Protein AF-A0A358IX16-F1 (afdb_monomer)

Secondary structure (DSSP, 8-state):
--HHHHHHHHHHHHHHHHTT----TTTTSHHHHHHHHHHHTT--GGGG------SHHHHHHHHHHTT-SSHHHHHHTTS----GGG--TTPEEEEE-TTSSSEEEEE--

Solvent-accessible surface area (backbone atoms only — not comparable to full-atom values): 6466 Å² total; per-residue (Å²): 130,56,74,66,55,48,25,48,55,25,38,52,54,40,43,75,71,52,64,94,60,70,83,35,59,75,67,53,25,47,61,50,48,50,30,51,31,41,38,63,72,71,44,70,54,69,84,58,62,50,75,88,37,72,45,77,69,42,47,53,51,25,37,47,75,73,74,31,96,46,62,55,57,53,46,58,77,76,43,85,89,75,57,83,90,71,64,48,57,48,36,78,44,68,47,78,30,95,84,70,84,49,58,37,53,48,69,38,114

Nearest PDB structures (foldseek):
  4y0c-assembly1_B  TM=2.815E-01  e=2.918E+00  Arabidopsis thaliana
  4y0b-assembly1_A  TM=2.539E-01  e=4.757E+00  Arabidopsis thaliana

Structure (mmCIF, N/CA/C/O backbone):
data_AF-A0A358IX16-F1
#
_entry.id   AF-A0A358IX16-F1
#
loop_
_atom_site.group_PDB
_atom_site.id
_atom_site.type_symbol
_atom_site.label_atom_id
_atom_site.label_alt_id
_atom_site.label_comp_id
_atom_site.label_asym_id
_atom_site.label_entity_id
_atom_site.label_seq_id
_atom_site.pdbx_PDB_ins_code
_atom_site.Cartn_x
_atom_site.Cartn_y
_atom_site.Cartn_z
_atom_site.occupancy
_atom_site.B_iso_or_equiv
_atom_site.auth_seq_id
_atom_site.auth_comp_id
_atom_site.auth_asym_id
_atom_site.auth_atom_id
_atom_site.pdbx_PDB_model_num
ATOM 1 N N . MET A 1 1 ? -20.542 8.103 12.553 1.00 76.69 1 MET A N 1
ATOM 2 C CA . MET A 1 1 ? -19.625 7.016 12.185 1.00 76.69 1 MET A CA 1
ATOM 3 C C . MET A 1 1 ? -18.367 7.190 13.018 1.00 76.69 1 MET A C 1
ATOM 5 O O . MET A 1 1 ? -17.841 8.299 13.041 1.00 76.69 1 MET A O 1
ATOM 9 N N . THR A 1 2 ? -17.970 6.180 13.783 1.00 94.25 2 THR A N 1
ATOM 10 C CA . THR A 1 2 ? -16.738 6.190 14.583 1.00 94.25 2 THR A CA 1
ATOM 11 C C . THR A 1 2 ? -15.507 6.095 13.677 1.00 94.25 2 THR A C 1
ATOM 13 O O . THR A 1 2 ? -15.617 5.783 12.490 1.00 94.25 2 THR A O 1
ATOM 16 N N . GLU A 1 3 ? -14.320 6.365 14.224 1.00 93.81 3 GLU A N 1
ATOM 17 C CA . GLU A 1 3 ? -13.058 6.195 13.489 1.00 93.81 3 GLU A CA 1
ATOM 18 C C . GLU A 1 3 ? -12.872 4.747 13.005 1.00 93.81 3 GLU A C 1
ATOM 20 O O . GLU A 1 3 ? -12.525 4.528 11.844 1.00 93.81 3 GLU A O 1
ATOM 25 N N . LEU A 1 4 ? -13.209 3.762 13.841 1.00 93.56 4 LEU A N 1
ATOM 26 C CA . LEU A 1 4 ? -13.108 2.352 13.477 1.00 93.56 4 LEU A CA 1
ATOM 27 C C . LEU A 1 4 ? -14.100 1.970 12.370 1.00 93.56 4 LEU A C 1
ATOM 29 O O . LEU A 1 4 ? -13.726 1.270 11.434 1.00 93.56 4 LEU A O 1
ATOM 33 N N . GLU A 1 5 ? -15.338 2.465 12.429 1.00 96.00 5 GLU A N 1
ATOM 34 C CA . GLU A 1 5 ? -16.342 2.230 11.380 1.00 96.00 5 GLU A CA 1
ATOM 35 C C . GLU A 1 5 ? -15.895 2.793 10.020 1.00 96.00 5 GLU A C 1
ATOM 37 O O . GLU A 1 5 ? -16.071 2.138 8.993 1.00 96.00 5 GLU A O 1
ATOM 42 N N . LEU A 1 6 ? -15.255 3.971 10.003 1.00 95.81 6 LEU A N 1
ATOM 43 C CA . LEU A 1 6 ? -14.681 4.543 8.779 1.00 95.81 6 LEU A CA 1
ATOM 44 C C . LEU A 1 6 ? -13.563 3.662 8.210 1.00 95.81 6 LEU A C 1
ATOM 46 O O . LEU A 1 6 ? -13.484 3.468 6.994 1.00 95.81 6 LEU A O 1
ATOM 50 N N . ARG A 1 7 ? -12.709 3.108 9.077 1.00 96.69 7 ARG A N 1
ATOM 51 C CA . ARG A 1 7 ? -11.603 2.233 8.665 1.00 96.69 7 ARG A CA 1
ATOM 52 C C . ARG A 1 7 ? -12.092 0.899 8.123 1.00 96.69 7 ARG A C 1
ATOM 54 O O . ARG A 1 7 ? -11.578 0.445 7.100 1.00 96.69 7 ARG A O 1
ATOM 61 N N . VAL A 1 8 ? -13.118 0.316 8.738 1.00 97.75 8 VAL A N 1
ATOM 62 C CA . VAL A 1 8 ? -13.786 -0.889 8.225 1.00 97.75 8 VAL A CA 1
ATOM 63 C C . VAL A 1 8 ? -14.378 -0.615 6.843 1.00 97.75 8 VAL A C 1
ATOM 65 O O . VAL A 1 8 ? -14.008 -1.292 5.886 1.00 97.75 8 VAL A O 1
ATOM 68 N N . ALA A 1 9 ? -15.180 0.443 6.689 1.00 97.88 9 ALA A N 1
ATOM 69 C CA . ALA A 1 9 ? -15.805 0.780 5.408 1.00 97.88 9 ALA A CA 1
ATOM 70 C C . ALA A 1 9 ? -14.776 1.047 4.289 1.00 97.88 9 ALA A C 1
ATOM 72 O O . ALA A 1 9 ? -14.940 0.605 3.148 1.00 97.88 9 ALA A O 1
ATOM 73 N N . ALA A 1 10 ? -13.677 1.745 4.599 1.00 97.88 10 ALA A N 1
ATOM 74 C CA . ALA A 1 10 ? -12.587 1.972 3.650 1.00 97.88 10 ALA A CA 1
ATOM 75 C C . ALA A 1 10 ? -11.864 0.672 3.262 1.00 97.88 10 ALA A C 1
ATOM 77 O O . ALA A 1 10 ? -11.442 0.516 2.113 1.00 97.88 10 ALA A O 1
ATOM 78 N N . THR A 1 11 ? -11.713 -0.256 4.206 1.00 98.25 11 THR A N 1
ATOM 79 C CA . THR A 1 11 ? -11.071 -1.556 3.980 1.00 98.25 11 THR A CA 1
ATOM 80 C C . THR A 1 11 ? -11.943 -2.453 3.113 1.00 98.25 11 THR A C 1
ATOM 82 O O . THR A 1 11 ? -11.452 -3.004 2.131 1.00 98.25 11 THR A O 1
ATOM 85 N N . GLU A 1 12 ? -13.245 -2.522 3.391 1.00 98.25 12 GLU A N 1
ATOM 86 C CA . GLU A 1 12 ? -14.221 -3.250 2.575 1.00 98.25 12 GLU A CA 1
ATOM 87 C C . GLU A 1 12 ? -14.268 -2.718 1.140 1.00 98.25 12 GLU A C 1
ATOM 89 O O . GLU A 1 12 ? -14.224 -3.498 0.189 1.00 98.25 12 GLU A O 1
ATOM 94 N N . ALA A 1 13 ? -14.271 -1.393 0.959 1.00 98.19 13 ALA A N 1
ATOM 95 C CA . ALA A 1 13 ? -14.227 -0.781 -0.367 1.00 98.19 13 ALA A CA 1
ATOM 96 C C . ALA A 1 13 ? -12.937 -1.133 -1.129 1.00 98.19 13 ALA A C 1
ATOM 98 O O . ALA A 1 13 ? -12.974 -1.386 -2.336 1.00 98.19 13 ALA A O 1
ATOM 99 N N . THR A 1 14 ? -11.787 -1.157 -0.444 1.00 98.06 14 THR A N 1
ATOM 100 C CA . THR A 1 14 ? -10.514 -1.586 -1.042 1.00 98.06 14 THR A CA 1
ATOM 101 C C . THR A 1 14 ? -10.550 -3.065 -1.405 1.00 98.06 14 THR A C 1
ATOM 103 O O . THR A 1 14 ? -10.182 -3.421 -2.525 1.00 98.06 14 THR A O 1
ATOM 106 N N . PHE A 1 15 ? -11.031 -3.919 -0.503 1.00 98.12 15 PHE A N 1
ATOM 107 C CA . PHE A 1 15 ? -11.151 -5.351 -0.743 1.00 98.12 15 PHE A CA 1
ATOM 108 C C . PHE A 1 15 ? -12.063 -5.626 -1.941 1.00 98.12 15 PHE A C 1
ATOM 110 O O . PHE A 1 15 ? -11.630 -6.254 -2.900 1.00 98.12 15 PHE A O 1
ATOM 117 N N . ALA A 1 16 ? -13.271 -5.060 -1.963 1.00 98.12 16 ALA A N 1
ATOM 118 C CA . ALA A 1 16 ? -14.218 -5.213 -3.066 1.00 98.12 16 ALA A CA 1
ATOM 119 C C . ALA A 1 16 ? -13.647 -4.759 -4.421 1.00 98.12 16 ALA A C 1
ATOM 121 O O . ALA A 1 16 ? -14.006 -5.304 -5.462 1.00 98.12 16 ALA A O 1
ATOM 122 N N . ARG A 1 17 ? -12.751 -3.763 -4.425 1.00 97.50 17 ARG A N 1
ATOM 123 C CA . ARG A 1 17 ? -12.141 -3.239 -5.651 1.00 97.50 17 ARG A CA 1
ATOM 124 C C . ARG A 1 17 ? -10.979 -4.085 -6.175 1.00 97.50 17 ARG A C 1
ATOM 126 O O . ARG A 1 17 ? -10.807 -4.139 -7.390 1.00 97.50 17 ARG A O 1
ATOM 133 N N . PHE A 1 18 ? -10.145 -4.643 -5.298 1.00 97.12 18 PHE A N 1
ATOM 134 C CA . PHE A 1 18 ? -8.866 -5.257 -5.689 1.00 97.12 18 PHE A CA 1
ATOM 135 C C . PHE A 1 18 ? -8.798 -6.770 -5.467 1.00 97.12 18 PHE A C 1
ATOM 137 O O . PHE A 1 18 ? -7.957 -7.429 -6.078 1.00 97.12 18 PHE A O 1
ATOM 144 N N . HIS A 1 19 ? -9.659 -7.334 -4.620 1.00 96.88 19 HIS A N 1
ATOM 145 C CA . HIS A 1 19 ? -9.651 -8.761 -4.334 1.00 96.88 19 HIS A CA 1
ATOM 146 C C . HIS A 1 19 ? -9.924 -9.590 -5.596 1.00 96.88 19 HIS A C 1
ATOM 148 O O . HIS A 1 19 ? -10.794 -9.262 -6.401 1.00 96.88 19 HIS A O 1
ATOM 154 N N . GLY A 1 20 ? -9.158 -10.669 -5.771 1.00 96.81 20 GLY A N 1
ATOM 155 C CA . GLY A 1 20 ? -9.271 -11.576 -6.916 1.00 96.81 20 GLY A CA 1
ATOM 156 C C . GLY A 1 20 ? -8.695 -11.042 -8.233 1.00 96.81 20 GLY A C 1
ATOM 157 O O . GLY A 1 20 ? -8.718 -11.759 -9.232 1.00 96.81 20 GLY A O 1
ATOM 158 N N . LEU A 1 21 ? -8.162 -9.815 -8.267 1.00 97.19 21 LEU A N 1
ATOM 159 C CA . LEU A 1 21 ? -7.533 -9.266 -9.467 1.00 97.19 21 LEU A CA 1
ATOM 160 C C . LEU A 1 21 ? -6.074 -9.712 -9.600 1.00 97.19 21 LEU A C 1
ATOM 162 O O . LEU A 1 21 ? -5.346 -9.845 -8.618 1.00 97.19 21 LEU A O 1
ATOM 166 N N . LEU A 1 22 ? -5.627 -9.882 -10.845 1.00 96.69 22 LEU A N 1
ATOM 167 C CA . LEU A 1 22 ? -4.219 -10.120 -11.150 1.00 96.69 22 LEU A CA 1
ATOM 168 C C . LEU A 1 22 ? -3.377 -8.868 -10.882 1.00 96.69 22 LEU A C 1
ATOM 170 O O . LEU A 1 22 ? -3.825 -7.739 -11.110 1.00 96.69 22 LEU A O 1
ATOM 174 N N . LEU A 1 23 ? -2.125 -9.078 -10.474 1.00 93.50 23 LEU A N 1
ATOM 175 C CA . LEU A 1 23 ? -1.135 -8.016 -10.326 1.00 93.50 23 LEU A CA 1
ATOM 176 C C . LEU A 1 23 ? -0.786 -7.419 -11.697 1.00 93.50 23 LEU A C 1
ATOM 178 O O . LEU A 1 23 ? -0.135 -8.059 -12.521 1.00 93.50 23 LEU A O 1
ATOM 182 N N . VAL A 1 24 ? -1.184 -6.165 -11.927 1.00 95.00 24 VAL A N 1
ATOM 183 C CA . VAL A 1 24 ? -0.807 -5.390 -13.116 1.00 95.00 24 VAL A CA 1
ATOM 184 C C . VAL A 1 24 ? -0.215 -4.057 -12.680 1.00 95.00 24 VAL A C 1
ATOM 186 O O . VAL A 1 24 ? -0.925 -3.183 -12.168 1.00 95.00 24 VAL A O 1
ATOM 189 N N . LEU A 1 25 ? 1.086 -3.885 -12.927 1.00 93.00 25 LEU A N 1
ATOM 190 C CA . LEU A 1 25 ? 1.809 -2.658 -12.599 1.00 93.00 25 LEU A CA 1
ATOM 191 C C . LEU 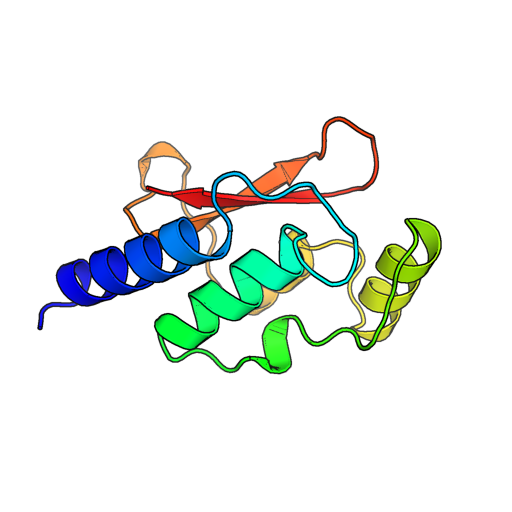A 1 25 ? 1.140 -1.437 -13.242 1.00 93.00 25 LEU A C 1
ATOM 193 O O . LEU A 1 25 ? 0.801 -1.423 -14.426 1.00 93.00 25 LEU A O 1
ATOM 197 N N . GLY A 1 26 ? 0.923 -0.416 -12.424 1.00 92.00 26 GLY A N 1
ATOM 198 C CA . GLY A 1 26 ? 0.272 0.833 -12.773 1.00 92.00 26 GLY A CA 1
ATOM 199 C C . GLY A 1 26 ? -1.251 0.798 -12.692 1.00 92.00 26 GLY A C 1
ATOM 200 O O . GLY A 1 26 ? -1.844 1.875 -12.774 1.00 92.00 26 GLY A O 1
ATOM 201 N N . LYS A 1 27 ? -1.885 -0.369 -12.496 1.00 93.38 27 LYS A N 1
ATOM 202 C CA . LYS A 1 27 ? -3.353 -0.526 -12.497 1.00 93.38 27 LYS A CA 1
ATOM 203 C C . LYS A 1 27 ? -3.897 -1.167 -11.219 1.00 93.38 27 LYS A C 1
ATOM 205 O O . LYS A 1 27 ? -4.702 -0.544 -10.531 1.00 93.38 27 LYS A O 1
ATOM 210 N N . THR A 1 28 ? -3.460 -2.384 -10.917 1.00 95.50 28 THR A N 1
ATOM 211 C CA . THR A 1 28 ? -3.957 -3.241 -9.822 1.00 95.50 28 THR A CA 1
ATOM 212 C C . THR A 1 28 ? -2.819 -3.694 -8.907 1.00 95.50 28 THR A C 1
ATOM 214 O O . THR A 1 28 ? -2.865 -4.772 -8.328 1.00 95.50 28 THR A O 1
ATOM 217 N N . ASP A 1 29 ? -1.769 -2.880 -8.798 1.00 93.69 29 ASP A N 1
ATOM 218 C CA . ASP A 1 29 ? -0.644 -3.133 -7.901 1.00 93.69 29 ASP A CA 1
ATOM 219 C C . ASP A 1 29 ? -0.867 -2.581 -6.484 1.00 93.69 29 ASP A C 1
ATOM 221 O O . ASP A 1 29 ? -1.828 -1.852 -6.210 1.00 93.69 29 ASP A O 1
ATOM 225 N N . CYS A 1 30 ? 0.055 -2.923 -5.581 1.00 94.06 30 CYS A N 1
ATOM 226 C CA . CYS A 1 30 ? 0.019 -2.510 -4.182 1.00 94.06 30 CYS A CA 1
ATOM 227 C C . CYS A 1 30 ? 0.010 -0.980 -4.009 1.00 94.06 30 CYS A C 1
ATOM 229 O O . CYS A 1 30 ? -0.716 -0.468 -3.159 1.00 94.06 30 CYS A O 1
ATOM 231 N N . ALA A 1 31 ? 0.735 -0.223 -4.840 1.00 93.62 31 ALA A N 1
ATOM 232 C CA . ALA A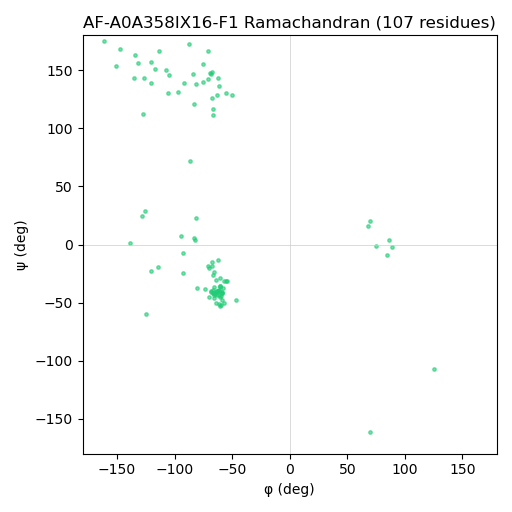 1 31 ? 0.751 1.237 -4.772 1.00 93.62 31 ALA A CA 1
ATOM 233 C C . ALA A 1 31 ? -0.595 1.848 -5.185 1.00 93.62 31 ALA A C 1
ATOM 235 O O . ALA A 1 31 ? -1.079 2.773 -4.532 1.00 93.62 31 ALA A O 1
ATOM 236 N N . ARG A 1 32 ? -1.250 1.321 -6.229 1.00 94.25 32 ARG A N 1
ATOM 237 C CA . ARG A 1 32 ? -2.603 1.745 -6.628 1.00 94.25 32 ARG A CA 1
ATOM 238 C C . ARG A 1 32 ? -3.648 1.367 -5.588 1.00 94.25 32 ARG A C 1
ATOM 240 O O . ARG A 1 32 ? -4.538 2.175 -5.321 1.00 94.25 32 ARG A O 1
ATOM 247 N N . MET A 1 33 ? -3.524 0.183 -4.997 1.00 95.69 33 MET A N 1
ATOM 248 C CA . MET A 1 33 ? -4.397 -0.284 -3.924 1.00 95.69 33 MET A CA 1
ATOM 249 C C . MET A 1 33 ? -4.314 0.627 -2.697 1.00 95.69 33 MET A C 1
ATOM 251 O O . MET A 1 33 ? -5.341 1.132 -2.244 1.00 95.69 33 MET A O 1
ATOM 255 N N . VAL A 1 34 ? -3.105 0.917 -2.208 1.00 95.75 34 VAL A N 1
ATOM 256 C CA . VAL A 1 34 ? -2.905 1.815 -1.060 1.00 95.75 34 VAL A CA 1
ATOM 257 C C . VAL A 1 34 ? -3.335 3.244 -1.391 1.00 95.75 34 VAL A C 1
ATOM 259 O O . VAL A 1 34 ? -4.012 3.872 -0.584 1.00 95.75 34 VAL A O 1
ATOM 262 N N . ALA A 1 35 ? -3.042 3.757 -2.592 1.00 94.88 35 ALA A N 1
ATOM 263 C CA . ALA A 1 35 ? -3.493 5.090 -3.006 1.00 94.88 35 ALA A CA 1
ATOM 264 C C . ALA A 1 35 ? -5.023 5.223 -2.980 1.00 94.88 35 ALA A C 1
ATOM 266 O O . ALA A 1 35 ? -5.558 6.248 -2.554 1.00 94.88 35 ALA A O 1
ATOM 267 N N . PHE A 1 36 ? -5.726 4.187 -3.448 1.00 95.69 36 PHE A N 1
ATOM 268 C CA . PHE A 1 36 ? -7.180 4.118 -3.371 1.00 95.69 36 PHE A CA 1
ATOM 269 C C . PHE A 1 36 ? -7.646 4.063 -1.914 1.00 95.69 36 PHE A C 1
ATOM 271 O O . PHE A 1 36 ? -8.475 4.879 -1.527 1.00 95.69 36 PHE A O 1
ATOM 278 N N . HIS A 1 37 ? -7.081 3.171 -1.099 1.00 96.81 37 HIS A N 1
ATOM 279 C CA . HIS A 1 37 ? -7.470 3.009 0.301 1.00 96.81 37 HIS A CA 1
ATOM 280 C C . HIS A 1 37 ? -7.293 4.299 1.115 1.00 96.81 37 HIS A C 1
ATOM 282 O O . HIS A 1 37 ? -8.226 4.763 1.766 1.00 96.81 37 HIS A O 1
ATOM 288 N N . LEU A 1 38 ? -6.132 4.947 0.997 1.00 94.94 38 LEU A N 1
ATOM 289 C CA . LEU A 1 38 ? -5.845 6.217 1.663 1.00 94.94 38 LEU A CA 1
ATOM 290 C C . LEU A 1 38 ? -6.817 7.323 1.229 1.00 94.94 38 LEU A C 1
ATOM 292 O O . LEU A 1 38 ? -7.239 8.128 2.055 1.00 94.94 38 LEU A O 1
ATOM 296 N N . LYS A 1 39 ? -7.239 7.336 -0.042 1.00 94.81 39 LYS A N 1
ATOM 297 C CA . LYS A 1 39 ? -8.279 8.260 -0.514 1.00 94.81 39 LYS A CA 1
ATOM 298 C C . LYS A 1 39 ? -9.625 8.005 0.175 1.00 94.81 39 LYS A C 1
ATOM 300 O O . LYS A 1 39 ? -10.303 8.971 0.515 1.00 94.81 39 LYS A O 1
ATOM 305 N N . GLN A 1 40 ? -10.003 6.744 0.400 1.00 94.50 40 GLN A N 1
ATOM 306 C CA . GLN A 1 40 ? -11.231 6.400 1.131 1.00 94.50 40 GLN A CA 1
ATOM 307 C C . GLN A 1 40 ? -11.184 6.878 2.591 1.00 94.50 40 GLN A C 1
ATOM 309 O O . GLN A 1 40 ? -12.212 7.265 3.135 1.00 94.50 40 GLN A O 1
ATOM 314 N N . LEU A 1 41 ? -9.990 6.927 3.188 1.00 93.88 41 LEU A N 1
ATOM 315 C CA . LEU A 1 41 ? -9.739 7.479 4.525 1.00 93.88 41 LEU A CA 1
ATOM 316 C C . LEU A 1 41 ? -9.583 9.015 4.550 1.00 93.88 41 LEU A C 1
ATOM 318 O O . LEU A 1 41 ? -9.290 9.589 5.595 1.00 93.88 41 LEU A O 1
ATOM 322 N N . GLY A 1 42 ? -9.762 9.701 3.416 1.00 92.75 42 GLY A N 1
ATOM 323 C CA . GLY A 1 42 ? -9.682 11.164 3.322 1.00 92.75 42 GLY A CA 1
ATOM 324 C C . GLY A 1 42 ? -8.275 11.731 3.100 1.00 92.75 42 GLY A C 1
ATOM 325 O O . GLY A 1 42 ? -8.112 12.951 3.023 1.00 92.75 42 GLY A O 1
ATOM 326 N N . PHE A 1 43 ? -7.251 10.889 2.933 1.00 92.19 43 PHE A N 1
ATOM 327 C CA . PHE A 1 43 ? -5.915 11.351 2.562 1.00 92.19 43 PHE A CA 1
ATOM 328 C C . PHE A 1 43 ? -5.842 11.747 1.083 1.00 92.19 43 PHE A C 1
ATOM 330 O O . PHE A 1 43 ? -6.588 11.276 0.219 1.00 92.19 43 PHE A O 1
ATOM 337 N N . LYS A 1 44 ? -4.892 12.628 0.755 1.00 84.19 44 LYS A N 1
ATOM 338 C CA . LYS A 1 44 ? -4.707 13.102 -0.620 1.00 84.19 44 LYS A CA 1
ATOM 339 C C . LYS A 1 44 ? -4.217 11.964 -1.518 1.00 84.19 44 LYS A C 1
ATOM 341 O O . LYS A 1 44 ? -3.152 11.398 -1.301 1.00 84.19 44 LYS A O 1
ATOM 346 N N . ALA A 1 45 ? -4.923 11.722 -2.623 1.00 68.38 45 ALA A N 1
ATOM 347 C CA . ALA A 1 45 ? -4.539 10.708 -3.613 1.00 68.38 45 ALA A CA 1
ATOM 348 C C . ALA A 1 45 ? -3.172 10.974 -4.287 1.00 68.38 45 ALA A C 1
ATOM 350 O O . ALA A 1 45 ? -2.630 10.098 -4.959 1.00 68.38 45 ALA A O 1
ATOM 351 N N . SER A 1 46 ? -2.612 12.182 -4.139 1.00 72.56 46 SER A N 1
ATOM 352 C CA . SER A 1 46 ? -1.291 12.543 -4.663 1.00 72.56 46 SER A CA 1
ATOM 353 C C . SER A 1 46 ? -0.134 11.821 -3.971 1.00 72.56 46 SER A C 1
ATOM 355 O O . SER A 1 46 ? 0.934 11.756 -4.568 1.00 72.56 46 SER A O 1
ATOM 357 N N . LEU A 1 47 ? -0.341 11.258 -2.772 1.00 72.69 47 LEU A N 1
ATOM 358 C CA . LEU A 1 47 ? 0.698 10.586 -1.973 1.00 72.69 47 LEU A CA 1
ATOM 359 C C . LEU A 1 47 ? 1.432 9.470 -2.735 1.00 72.69 47 LEU A C 1
ATOM 361 O O . LEU A 1 47 ? 2.612 9.245 -2.511 1.00 72.69 47 LEU A O 1
ATOM 365 N N . LEU A 1 48 ? 0.746 8.801 -3.666 1.00 76.19 48 LEU A N 1
ATOM 366 C CA . LEU A 1 48 ? 1.293 7.702 -4.472 1.00 76.19 48 LEU A CA 1
ATOM 367 C C . LEU A 1 48 ? 1.069 7.913 -5.980 1.00 76.19 48 LEU A C 1
ATOM 369 O O . LEU A 1 48 ? 1.019 6.968 -6.775 1.00 76.19 48 LEU A O 1
ATOM 373 N N . LYS A 1 49 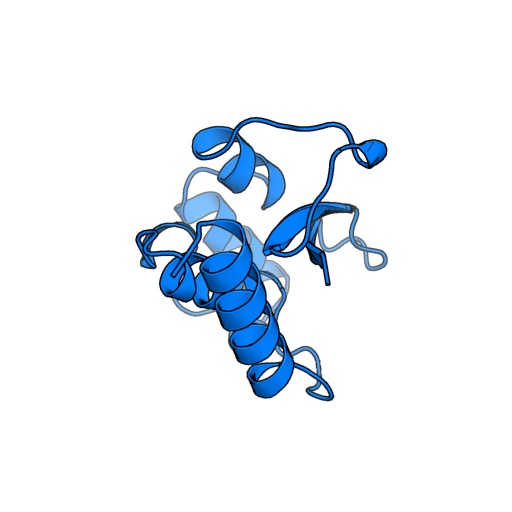? 0.901 9.167 -6.419 1.00 69.25 49 LYS A N 1
ATOM 374 C CA . LYS A 1 49 ? 0.619 9.483 -7.827 1.00 69.25 49 LYS A CA 1
ATOM 375 C C . LYS A 1 49 ? 1.914 9.618 -8.637 1.00 69.25 49 LYS A C 1
ATOM 377 O O . LYS A 1 49 ? 2.266 10.698 -9.090 1.00 69.25 49 LYS A O 1
ATOM 382 N N . ALA A 1 50 ? 2.575 8.492 -8.891 1.00 69.56 50 ALA A N 1
ATOM 383 C CA . ALA A 1 50 ? 3.869 8.421 -9.581 1.00 69.56 50 ALA A CA 1
ATOM 384 C C . ALA A 1 50 ? 3.802 8.488 -11.133 1.00 69.56 50 ALA A C 1
ATOM 386 O O . ALA A 1 50 ? 4.688 7.995 -11.826 1.00 69.56 50 ALA A O 1
ATOM 387 N N . GLY A 1 51 ? 2.735 9.045 -11.716 1.00 79.44 51 GLY A N 1
ATOM 388 C CA . GLY A 1 51 ? 2.501 8.975 -13.169 1.00 79.44 51 GLY A CA 1
ATOM 389 C C . GLY A 1 51 ? 2.137 7.562 -13.656 1.00 79.44 51 GLY A C 1
ATOM 390 O O . GLY A 1 51 ? 1.678 6.732 -12.865 1.00 79.44 51 GLY A O 1
ATOM 391 N N . SER A 1 52 ? 2.275 7.298 -14.959 1.00 86.88 52 SER A N 1
ATOM 392 C CA . SER A 1 52 ? 2.027 5.982 -15.566 1.00 86.88 52 SER A CA 1
ATOM 393 C C . SER A 1 52 ? 3.303 5.135 -15.618 1.00 86.88 52 SER A C 1
ATOM 395 O O . SER A 1 52 ? 4.386 5.618 -15.937 1.00 86.88 52 SER A O 1
ATOM 397 N N . TYR A 1 53 ? 3.168 3.847 -15.316 1.00 93.00 53 TYR A N 1
ATOM 398 C CA . TYR A 1 53 ? 4.206 2.832 -15.472 1.00 93.00 53 TYR A CA 1
ATOM 399 C C . TYR A 1 53 ? 3.527 1.485 -15.728 1.00 93.00 53 TYR A C 1
ATOM 401 O O . TYR A 1 53 ? 2.383 1.284 -15.328 1.00 93.00 53 TYR A O 1
ATOM 409 N N . SER A 1 54 ? 4.219 0.578 -16.409 1.00 93.75 54 SER A N 1
ATOM 410 C CA . SER A 1 54 ? 3.722 -0.772 -16.716 1.00 93.75 54 SER A CA 1
ATOM 411 C C . SER A 1 54 ? 4.793 -1.851 -16.558 1.00 93.75 54 SER A C 1
ATOM 413 O O . SER A 1 54 ? 4.531 -3.023 -16.806 1.00 93.75 54 SER A O 1
ATOM 415 N N . THR A 1 55 ? 6.007 -1.466 -16.154 1.00 92.81 55 THR A N 1
ATOM 416 C CA . THR A 1 55 ? 7.153 -2.366 -16.015 1.00 92.81 55 THR A CA 1
ATOM 417 C C . THR A 1 55 ? 7.848 -2.162 -14.668 1.00 92.81 55 THR A C 1
ATOM 419 O O . THR A 1 55 ? 7.795 -1.056 -14.120 1.00 92.81 55 THR A O 1
ATOM 422 N N . PRO A 1 56 ? 8.568 -3.182 -14.168 1.00 91.31 56 PRO A N 1
ATOM 423 C CA . PRO A 1 56 ? 9.438 -3.092 -12.994 1.00 91.31 56 PRO A CA 1
ATOM 424 C C . PRO A 1 56 ? 10.371 -1.871 -12.987 1.00 91.31 56 PRO A C 1
ATOM 426 O O . PRO A 1 56 ? 10.475 -1.127 -12.012 1.00 91.31 56 PRO A O 1
ATOM 429 N N . VAL A 1 57 ? 11.044 -1.632 -14.116 1.00 92.38 57 VAL A N 1
ATOM 430 C CA . VAL A 1 57 ? 11.970 -0.504 -14.288 1.00 92.38 57 VAL A CA 1
ATOM 431 C C . VAL A 1 57 ? 11.215 0.826 -14.259 1.00 92.38 57 VAL A C 1
ATOM 433 O O . VAL A 1 57 ? 11.671 1.778 -13.624 1.00 92.38 57 VAL A O 1
ATOM 436 N N . GLY A 1 58 ? 10.047 0.886 -14.907 1.00 93.12 58 GLY A N 1
ATOM 437 C CA . GLY A 1 58 ? 9.176 2.058 -14.894 1.00 93.12 58 GLY A CA 1
ATOM 438 C C . GLY A 1 58 ? 8.685 2.403 -13.488 1.00 93.12 58 GLY A C 1
ATOM 439 O O . GLY A 1 58 ? 8.751 3.565 -13.102 1.00 93.12 58 GLY A O 1
ATOM 440 N N . ALA A 1 59 ? 8.284 1.402 -12.700 1.00 91.69 59 ALA A N 1
ATOM 441 C CA . ALA A 1 59 ? 7.870 1.583 -11.310 1.00 91.69 59 ALA A CA 1
ATOM 442 C C . ALA A 1 59 ? 9.006 2.167 -10.449 1.00 91.69 59 ALA A C 1
ATOM 444 O O . ALA A 1 59 ? 8.809 3.155 -9.744 1.00 91.69 59 ALA A O 1
ATOM 445 N N . ARG A 1 60 ? 10.236 1.649 -10.583 1.00 90.56 60 ARG A N 1
ATOM 446 C CA . ARG A 1 60 ? 11.411 2.213 -9.890 1.00 90.56 60 ARG A CA 1
ATOM 447 C C . ARG A 1 60 ? 11.738 3.640 -10.330 1.00 90.56 60 ARG A C 1
ATOM 449 O O . ARG A 1 60 ? 12.089 4.475 -9.500 1.00 90.56 60 ARG A O 1
ATOM 456 N N . ARG A 1 61 ? 11.621 3.948 -11.626 1.00 91.62 61 ARG A N 1
ATOM 457 C CA . ARG A 1 61 ? 11.792 5.321 -12.132 1.00 91.62 61 ARG A CA 1
ATOM 458 C C . ARG A 1 61 ? 10.738 6.259 -11.544 1.00 91.62 61 ARG A C 1
ATOM 460 O O . ARG A 1 61 ? 11.066 7.388 -11.193 1.00 91.62 61 ARG A O 1
ATOM 467 N N . ALA A 1 62 ? 9.505 5.782 -11.419 1.00 91.81 62 ALA A N 1
ATOM 468 C CA . ALA A 1 62 ? 8.396 6.522 -10.842 1.00 91.81 62 ALA A CA 1
ATOM 469 C C . ALA A 1 62 ? 8.628 6.830 -9.348 1.00 91.81 62 ALA A C 1
ATOM 471 O O . ALA A 1 62 ? 8.438 7.970 -8.933 1.00 91.81 62 ALA A O 1
ATOM 472 N N . LEU A 1 63 ? 9.140 5.866 -8.568 1.00 90.31 63 LEU A N 1
ATOM 473 C CA . LEU A 1 63 ? 9.575 6.085 -7.177 1.00 90.31 63 LEU A CA 1
ATOM 474 C C . LEU A 1 63 ? 10.646 7.178 -7.074 1.00 90.31 63 LEU A C 1
ATOM 476 O O . LEU A 1 63 ? 10.477 8.148 -6.334 1.00 90.31 63 LEU A O 1
ATOM 480 N N . ARG A 1 64 ? 11.701 7.082 -7.893 1.00 90.75 64 ARG A N 1
ATOM 481 C CA . ARG A 1 64 ? 12.777 8.086 -7.922 1.00 90.75 64 ARG A CA 1
ATOM 482 C C . ARG A 1 64 ? 12.276 9.477 -8.304 1.00 90.75 64 ARG A C 1
ATOM 484 O O . ARG A 1 64 ? 12.759 10.460 -7.757 1.00 90.75 64 ARG A O 1
ATOM 491 N N . ALA A 1 65 ? 11.302 9.573 -9.210 1.00 90.44 65 ALA A N 1
ATOM 492 C CA . ALA A 1 65 ? 10.694 10.848 -9.594 1.00 90.44 65 ALA A CA 1
ATOM 493 C C . ALA A 1 65 ? 9.899 11.499 -8.447 1.00 90.44 65 ALA A C 1
ATOM 495 O O . ALA A 1 65 ? 9.793 12.720 -8.395 1.00 90.44 65 ALA A O 1
ATOM 496 N N . MET A 1 66 ? 9.390 10.701 -7.503 1.00 88.75 66 MET A N 1
ATOM 497 C CA . MET A 1 66 ? 8.807 11.181 -6.241 1.00 88.75 66 MET A CA 1
ATOM 498 C C . MET A 1 66 ? 9.872 11.450 -5.160 1.00 88.75 66 MET A C 1
ATOM 500 O O . MET A 1 66 ? 9.546 11.737 -4.008 1.00 88.75 66 MET A O 1
ATOM 504 N N . GLY 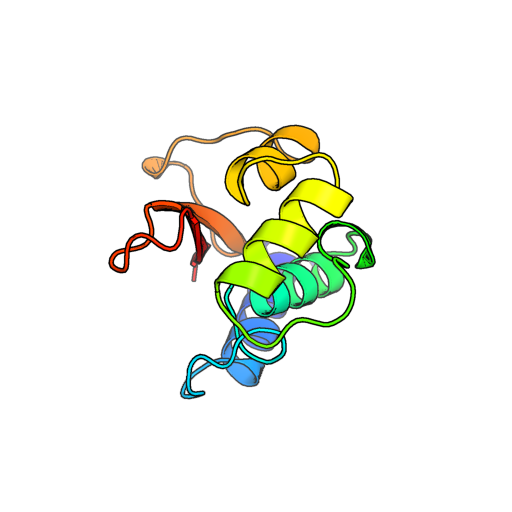A 1 67 ? 11.153 11.339 -5.516 1.00 90.94 67 GLY A N 1
ATOM 505 C CA . GLY A 1 67 ? 12.279 11.536 -4.615 1.00 90.94 67 GLY A CA 1
ATOM 506 C C . GLY A 1 67 ? 12.423 10.443 -3.563 1.00 90.94 67 GLY A C 1
ATOM 507 O O . GLY A 1 67 ? 13.026 10.723 -2.537 1.00 90.94 67 GLY A O 1
ATOM 508 N N . ALA A 1 68 ? 11.854 9.251 -3.763 1.00 91.19 68 ALA A N 1
ATOM 509 C CA . ALA A 1 68 ? 11.928 8.130 -2.826 1.00 91.19 68 ALA A CA 1
ATOM 510 C C . ALA A 1 68 ? 12.663 6.930 -3.441 1.00 91.19 68 ALA A C 1
ATOM 512 O O . ALA A 1 68 ? 12.652 6.715 -4.657 1.00 91.19 68 ALA A O 1
ATOM 513 N N . SER A 1 69 ? 13.304 6.142 -2.588 1.00 90.44 69 SER A N 1
ATOM 514 C CA . SER A 1 69 ? 14.005 4.908 -2.940 1.00 90.44 69 SER A CA 1
ATOM 515 C C . SER A 1 69 ? 13.121 3.666 -2.807 1.00 90.44 69 SER A C 1
ATOM 517 O O . SER A 1 69 ? 13.357 2.681 -3.510 1.00 90.44 69 SER A O 1
ATOM 519 N N . SER A 1 70 ? 12.079 3.729 -1.972 1.00 92.06 70 SER A N 1
ATOM 520 C CA . SER A 1 70 ? 11.163 2.621 -1.696 1.00 92.06 70 SER A CA 1
ATOM 521 C C . SER A 1 70 ? 9.733 3.110 -1.412 1.00 92.06 70 SER A C 1
ATOM 523 O O . SER A 1 70 ? 9.496 4.310 -1.251 1.00 92.06 70 SER A O 1
ATOM 525 N N . LEU A 1 71 ? 8.759 2.192 -1.380 1.00 92.44 71 LEU A N 1
ATOM 526 C CA . LEU A 1 71 ? 7.373 2.524 -1.022 1.00 92.44 71 LEU A CA 1
ATOM 527 C C . LEU A 1 71 ? 7.232 2.781 0.483 1.00 92.44 71 LEU A C 1
ATOM 529 O O . LEU A 1 71 ? 6.531 3.715 0.870 1.00 92.44 71 LEU A O 1
ATOM 533 N N . SER A 1 72 ? 7.937 2.010 1.316 1.00 92.94 72 SER A N 1
ATOM 534 C CA . SER A 1 72 ? 7.981 2.213 2.770 1.00 92.94 72 SER A CA 1
ATOM 535 C C . SER A 1 72 ? 8.510 3.600 3.114 1.00 92.94 72 SER A C 1
ATOM 537 O O . SER A 1 72 ? 7.929 4.276 3.951 1.00 92.94 72 SER A O 1
ATOM 539 N N . GLU A 1 73 ? 9.537 4.080 2.401 1.00 93.31 73 GLU A N 1
ATOM 540 C CA . GLU A 1 73 ? 10.063 5.435 2.596 1.00 93.31 73 GLU A CA 1
ATOM 541 C C . GLU A 1 73 ? 9.001 6.511 2.316 1.00 93.31 73 GLU A C 1
ATOM 543 O O . GLU A 1 73 ? 8.950 7.533 2.999 1.00 93.31 73 GLU A O 1
ATOM 548 N N . ILE A 1 74 ? 8.123 6.294 1.331 1.00 92.38 74 ILE A N 1
ATOM 549 C CA . ILE A 1 74 ? 7.001 7.209 1.084 1.00 92.38 74 ILE A CA 1
ATOM 550 C C . ILE A 1 74 ? 6.027 7.167 2.261 1.00 92.38 74 ILE A C 1
ATOM 552 O O . ILE A 1 74 ? 5.584 8.223 2.706 1.00 92.38 74 ILE A O 1
ATOM 556 N N . MET A 1 75 ? 5.703 5.982 2.783 1.00 94.06 75 MET A N 1
ATOM 557 C CA . MET A 1 75 ? 4.814 5.863 3.943 1.00 94.06 75 MET A CA 1
ATOM 558 C C . MET A 1 75 ? 5.413 6.530 5.187 1.00 94.06 75 MET A C 1
ATOM 560 O O . MET A 1 75 ? 4.721 7.312 5.833 1.00 94.06 75 MET A O 1
ATOM 564 N N . ASP A 1 76 ? 6.703 6.333 5.459 1.00 93.44 76 ASP A N 1
ATOM 565 C CA . ASP A 1 76 ? 7.408 6.904 6.616 1.00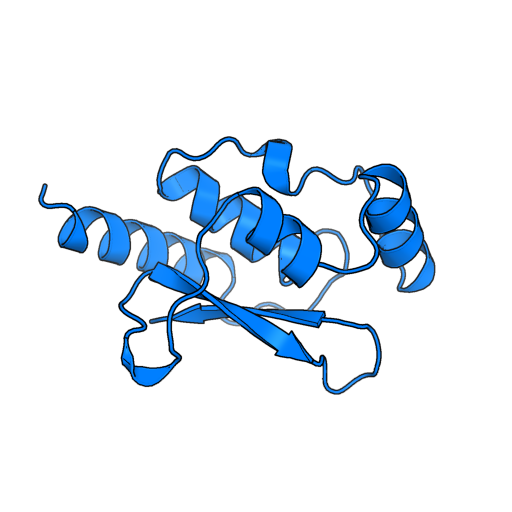 93.44 76 ASP A CA 1
ATOM 566 C C . ASP A 1 76 ? 7.416 8.440 6.631 1.00 93.44 76 ASP A C 1
ATOM 568 O O . ASP A 1 76 ? 7.440 9.061 7.692 1.00 93.44 76 ASP A O 1
ATOM 572 N N . ARG A 1 77 ? 7.374 9.086 5.457 1.00 92.62 77 ARG A N 1
ATOM 573 C CA . ARG A 1 77 ? 7.278 10.555 5.352 1.00 92.62 77 ARG A CA 1
ATOM 574 C C . ARG A 1 77 ? 5.918 11.101 5.784 1.00 92.62 77 ARG A C 1
ATOM 576 O O . ARG A 1 77 ? 5.803 12.299 6.040 1.00 92.62 77 ARG A O 1
ATOM 583 N N . HIS A 1 78 ? 4.886 10.262 5.796 1.00 91.12 78 HIS A N 1
ATOM 584 C CA . HIS A 1 78 ? 3.496 10.683 5.971 1.00 91.12 78 HIS A CA 1
ATOM 585 C C . HIS A 1 78 ? 2.814 10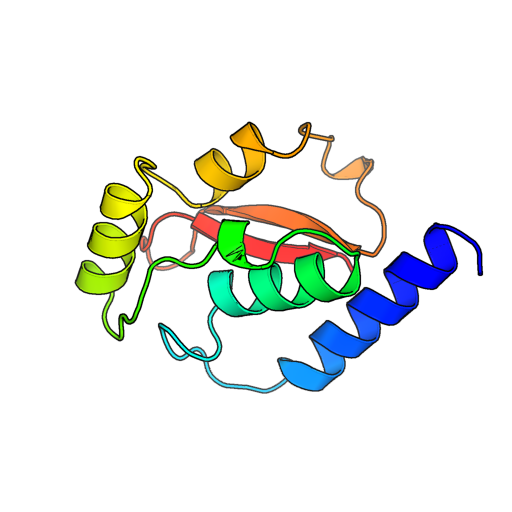.070 7.191 1.00 91.12 78 HIS A C 1
ATOM 587 O O . HIS A 1 78 ? 1.852 10.653 7.690 1.00 91.12 78 HIS A O 1
ATOM 593 N N . PHE A 1 79 ? 3.304 8.932 7.674 1.00 93.62 79 PHE A N 1
ATOM 594 C CA . PHE A 1 79 ? 2.678 8.162 8.735 1.00 93.62 79 PHE A CA 1
ATOM 595 C C . PHE A 1 79 ? 3.717 7.707 9.762 1.00 93.62 79 PHE A C 1
ATOM 597 O O . PHE A 1 79 ? 4.838 7.353 9.390 1.00 93.62 79 PHE A O 1
ATOM 604 N N . PRO A 1 80 ? 3.363 7.686 11.057 1.00 94.50 80 PRO A N 1
ATOM 605 C CA . PRO A 1 80 ? 4.206 7.066 12.064 1.00 94.50 80 PRO A CA 1
ATOM 606 C C . PRO A 1 80 ? 4.237 5.546 11.869 1.00 94.50 80 PRO A C 1
ATOM 608 O O . PRO A 1 80 ? 3.237 4.932 11.495 1.00 94.50 80 PRO A O 1
ATOM 611 N N . ARG A 1 81 ? 5.377 4.927 12.185 1.00 95.19 81 ARG A N 1
ATOM 612 C CA . ARG A 1 81 ? 5.469 3.467 12.279 1.00 95.19 81 ARG A CA 1
ATOM 613 C C . ARG A 1 81 ? 4.823 2.982 13.575 1.00 95.19 81 ARG A C 1
ATOM 615 O O . ARG A 1 81 ? 5.038 3.575 14.629 1.00 95.19 81 ARG A O 1
ATOM 622 N N . ILE A 1 82 ? 4.098 1.873 13.485 1.00 95.75 82 ILE A N 1
ATOM 623 C CA . ILE A 1 82 ? 3.545 1.128 14.623 1.00 95.75 82 ILE A CA 1
ATOM 624 C C . ILE A 1 82 ? 4.095 -0.298 14.613 1.00 95.75 82 ILE A C 1
ATOM 626 O O . ILE A 1 82 ? 4.515 -0.794 13.561 1.00 95.75 82 ILE A O 1
ATOM 630 N N . ALA A 1 83 ? 4.110 -0.969 15.763 1.00 95.38 83 ALA A N 1
ATOM 631 C CA . ALA A 1 83 ? 4.509 -2.368 15.799 1.00 95.38 83 ALA A CA 1
ATOM 632 C C . ALA A 1 83 ? 3.462 -3.239 15.077 1.00 95.38 83 ALA A C 1
ATOM 634 O O . ALA A 1 83 ? 2.266 -2.951 15.152 1.00 95.38 83 ALA A O 1
ATOM 635 N N . PRO A 1 84 ? 3.857 -4.357 14.439 1.00 93.75 84 PRO A N 1
ATOM 636 C CA . PRO A 1 84 ? 2.900 -5.252 13.784 1.00 93.75 84 PRO A CA 1
ATOM 637 C C . PRO A 1 84 ? 1.779 -5.751 14.710 1.00 93.75 84 PRO A C 1
ATOM 639 O O . PRO A 1 84 ? 0.655 -5.952 14.263 1.00 93.75 84 PRO A O 1
ATOM 642 N N . ALA A 1 85 ? 2.068 -5.914 16.006 1.00 96.19 85 ALA A N 1
ATOM 643 C CA . ALA A 1 85 ? 1.087 -6.318 17.015 1.00 96.19 85 ALA A CA 1
ATOM 644 C C . ALA A 1 85 ? 0.046 -5.228 17.340 1.00 96.19 85 ALA A C 1
ATOM 646 O O . ALA A 1 85 ? -1.010 -5.536 17.885 1.00 96.19 85 ALA A O 1
ATOM 647 N N . GLU A 1 86 ? 0.330 -3.968 17.011 1.00 96.62 86 GLU A N 1
ATOM 648 C CA . GLU A 1 86 ? -0.568 -2.828 17.219 1.00 96.62 86 GLU A CA 1
ATOM 649 C C . GLU A 1 86 ? -1.447 -2.546 15.994 1.00 96.62 86 GLU A C 1
ATOM 651 O O . GLU A 1 86 ? -2.347 -1.709 16.074 1.00 96.62 86 GLU A O 1
ATOM 656 N N . ALA A 1 87 ? -1.201 -3.235 14.872 1.00 96.44 87 ALA A N 1
ATOM 657 C CA . ALA A 1 87 ? -1.924 -3.029 13.626 1.00 96.44 87 ALA A CA 1
A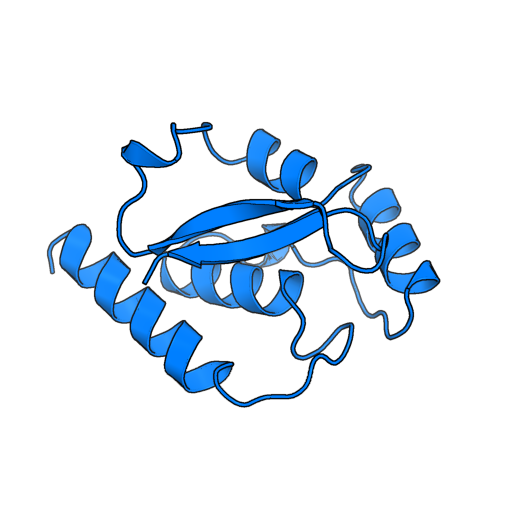TOM 658 C C . ALA A 1 87 ? -3.414 -3.366 13.774 1.00 96.44 87 ALA A C 1
ATOM 660 O O . ALA A 1 87 ? -3.807 -4.454 14.205 1.00 96.44 87 ALA A O 1
ATOM 661 N N . ARG A 1 88 ? -4.251 -2.425 13.352 1.00 95.88 88 ARG A N 1
ATOM 662 C CA . ARG A 1 88 ? -5.713 -2.489 13.348 1.00 95.88 88 ARG A CA 1
ATOM 663 C C . ARG A 1 88 ? -6.227 -2.504 11.905 1.00 95.88 88 ARG A C 1
ATOM 665 O O . ARG A 1 88 ? -5.494 -2.181 10.972 1.00 95.88 88 ARG A O 1
ATOM 672 N N . THR A 1 89 ? -7.500 -2.843 11.720 1.00 97.19 89 THR A N 1
ATOM 673 C CA . THR A 1 89 ? -8.171 -2.803 10.410 1.00 97.19 89 THR A CA 1
ATOM 674 C C . THR A 1 89 ? -7.968 -1.457 9.715 1.00 97.19 89 THR A C 1
ATOM 676 O O . THR A 1 89 ? -8.235 -0.416 10.307 1.00 97.19 89 THR A O 1
ATOM 679 N N . GLY A 1 90 ? -7.518 -1.478 8.463 1.00 96.44 90 GLY A N 1
ATOM 680 C CA . GLY A 1 90 ? -7.228 -0.291 7.658 1.00 96.44 90 GLY A CA 1
ATOM 681 C C . GLY A 1 90 ? -5.801 0.250 7.791 1.00 96.44 90 GLY A C 1
ATOM 682 O O . GLY A 1 90 ? -5.461 1.214 7.110 1.00 96.44 90 GLY A O 1
ATOM 683 N N . ASP A 1 91 ? -4.944 -0.338 8.632 1.00 97.12 91 ASP A N 1
ATOM 684 C CA . ASP A 1 91 ? -3.524 0.031 8.640 1.00 97.12 91 ASP A CA 1
ATOM 685 C C . ASP A 1 91 ? -2.802 -0.468 7.387 1.00 97.12 91 ASP A C 1
ATOM 687 O O . ASP A 1 91 ? -3.046 -1.572 6.886 1.00 97.12 91 ASP A O 1
ATOM 691 N N . VAL A 1 92 ? -1.883 0.364 6.891 1.00 96.50 92 VAL A N 1
ATOM 692 C CA . VAL A 1 92 ? -0.998 0.021 5.778 1.00 96.50 92 VAL A CA 1
ATOM 693 C C . VAL A 1 92 ? 0.182 -0.769 6.325 1.00 96.50 92 VAL A C 1
ATOM 695 O O . VAL A 1 92 ? 0.950 -0.286 7.154 1.00 96.50 92 VAL A O 1
ATOM 698 N N . LEU A 1 93 ? 0.345 -1.984 5.821 1.00 96.25 93 LEU A N 1
ATOM 699 C CA . LEU A 1 93 ? 1.483 -2.843 6.105 1.00 96.25 93 LEU A CA 1
ATOM 700 C C . LEU A 1 93 ? 2.497 -2.687 4.975 1.00 96.25 93 LEU A C 1
ATOM 702 O O . LEU A 1 93 ? 2.125 -2.794 3.807 1.00 96.25 93 LEU A O 1
ATOM 706 N N . CYS A 1 94 ? 3.763 -2.465 5.318 1.00 95.00 94 CYS A N 1
ATOM 707 C CA . CYS A 1 94 ? 4.871 -2.422 4.366 1.00 95.00 94 CYS A CA 1
ATOM 708 C C . CYS A 1 94 ? 5.895 -3.500 4.722 1.00 95.00 94 CYS A C 1
ATOM 710 O O . CYS A 1 94 ? 6.206 -3.700 5.897 1.00 95.00 94 CYS A O 1
ATOM 712 N N . GLY A 1 95 ? 6.426 -4.181 3.714 1.00 92.56 95 GLY A N 1
ATOM 713 C CA . GLY A 1 95 ? 7.443 -5.213 3.889 1.00 92.56 95 GLY A CA 1
ATOM 714 C C . GLY A 1 95 ? 8.190 -5.497 2.589 1.00 92.56 95 GLY A C 1
ATOM 715 O O . GLY A 1 95 ? 7.838 -4.932 1.555 1.00 92.56 95 GLY A O 1
ATOM 716 N N . PRO A 1 96 ? 9.222 -6.353 2.618 1.00 92.00 96 PRO A N 1
ATOM 717 C CA . PRO A 1 96 ? 9.932 -6.747 1.407 1.00 92.00 96 PRO A CA 1
ATOM 718 C C . PRO A 1 96 ? 8.999 -7.485 0.436 1.00 92.00 96 PRO A C 1
ATOM 720 O O . PRO A 1 96 ? 8.129 -8.246 0.854 1.00 92.00 96 PRO A O 1
ATOM 723 N N . SER A 1 97 ? 9.184 -7.260 -0.864 1.00 88.94 97 SER A N 1
ATOM 724 C CA . SER A 1 97 ? 8.523 -8.033 -1.919 1.00 88.94 97 SER A CA 1
ATOM 725 C C . SER A 1 97 ? 9.253 -9.356 -2.170 1.00 88.94 97 SER A C 1
ATOM 727 O O . SER A 1 97 ? 10.479 -9.349 -2.312 1.00 88.94 97 SER A O 1
ATOM 729 N N . ASP A 1 98 ? 8.517 -10.451 -2.356 1.00 83.12 98 ASP A N 1
ATOM 730 C CA . ASP A 1 98 ? 9.097 -11.782 -2.613 1.00 83.12 98 ASP A CA 1
ATOM 731 C C . ASP A 1 98 ? 9.856 -11.887 -3.950 1.00 83.12 98 ASP A C 1
ATOM 733 O O . ASP A 1 98 ? 10.746 -12.719 -4.108 1.00 83.12 98 ASP A O 1
ATOM 737 N N . ASP A 1 99 ? 9.535 -11.035 -4.923 1.00 78.31 99 ASP A N 1
ATOM 738 C CA . ASP A 1 99 ? 10.102 -11.042 -6.278 1.00 78.31 99 ASP A CA 1
ATOM 739 C C . ASP A 1 99 ? 11.306 -10.097 -6.455 1.00 78.31 99 ASP A C 1
ATOM 741 O O . ASP A 1 99 ? 11.790 -9.884 -7.571 1.00 78.31 99 ASP A O 1
ATOM 745 N N . GLY A 1 100 ? 11.794 -9.501 -5.362 1.00 75.81 100 GLY A N 1
ATOM 746 C CA . GLY A 1 100 ? 12.911 -8.556 -5.388 1.00 75.81 100 GLY A CA 1
ATOM 747 C C . GLY A 1 100 ? 12.599 -7.219 -6.078 1.00 75.81 100 GLY A C 1
ATOM 748 O O . GLY A 1 100 ? 13.522 -6.472 -6.414 1.00 75.81 100 GLY A O 1
ATOM 749 N N . MET A 1 101 ? 11.321 -6.880 -6.297 1.00 77.62 101 MET A N 1
AT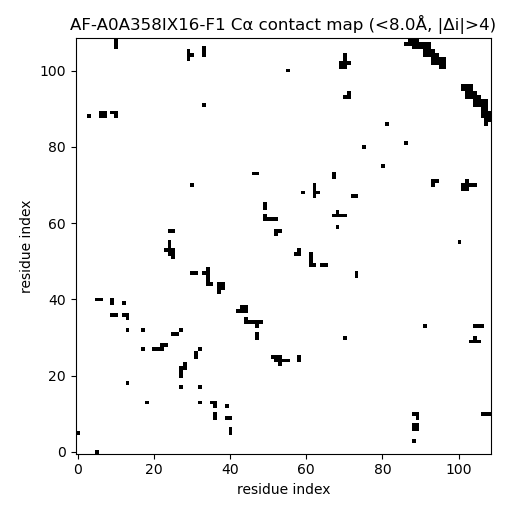OM 750 C CA . MET A 1 101 ? 10.898 -5.573 -6.817 1.00 77.62 101 MET A CA 1
ATOM 751 C C . MET A 1 101 ? 11.141 -4.406 -5.845 1.00 77.62 101 MET A C 1
ATOM 753 O O . MET A 1 101 ? 11.128 -3.249 -6.282 1.00 77.62 101 MET A O 1
ATOM 757 N N . GLY A 1 102 ? 11.399 -4.699 -4.571 1.00 85.75 102 GLY A N 1
ATOM 758 C CA . GLY A 1 102 ? 11.642 -3.743 -3.497 1.00 85.75 102 GLY A CA 1
ATOM 759 C C . GLY A 1 102 ? 10.686 -4.014 -2.344 1.00 85.75 102 GLY A C 1
ATOM 760 O O . GLY A 1 102 ? 10.830 -5.013 -1.642 1.00 85.75 102 GLY A O 1
ATOM 761 N N . ASP A 1 103 ? 9.698 -3.137 -2.188 1.00 92.88 103 ASP A N 1
ATOM 762 C CA . ASP A 1 103 ? 8.689 -3.239 -1.137 1.00 92.88 103 ASP A CA 1
ATOM 763 C C . ASP A 1 103 ? 7.348 -3.725 -1.700 1.00 92.88 103 ASP A C 1
ATOM 765 O O . ASP A 1 103 ? 6.937 -3.350 -2.802 1.00 92.88 103 ASP A O 1
ATOM 769 N N . ALA A 1 104 ? 6.624 -4.492 -0.896 1.00 93.38 104 ALA A N 1
ATOM 770 C CA . ALA A 1 104 ? 5.212 -4.787 -1.055 1.00 93.38 104 ALA A CA 1
ATOM 771 C C . ALA A 1 104 ? 4.402 -4.036 0.012 1.00 93.38 104 ALA A C 1
ATOM 773 O O . ALA A 1 104 ? 4.876 -3.789 1.124 1.00 93.38 104 ALA A O 1
ATOM 774 N N . MET A 1 105 ? 3.161 -3.682 -0.330 1.00 94.50 105 MET A N 1
ATOM 775 C CA . MET A 1 105 ? 2.223 -3.079 0.615 1.00 94.50 105 MET A CA 1
ATOM 776 C C . MET A 1 105 ? 0.908 -3.850 0.647 1.00 94.50 105 MET A C 1
ATOM 778 O O . MET A 1 105 ? 0.415 -4.288 -0.395 1.00 94.50 105 MET A O 1
ATOM 782 N N . ALA A 1 106 ? 0.325 -3.957 1.836 1.00 95.62 106 ALA A N 1
ATOM 783 C CA . ALA A 1 106 ? -0.970 -4.579 2.082 1.00 95.62 106 ALA A CA 1
ATOM 784 C C . ALA A 1 106 ? -1.826 -3.707 3.011 1.00 95.62 106 ALA A C 1
ATOM 786 O O . ALA A 1 106 ? -1.310 -2.822 3.690 1.00 95.62 106 ALA A O 1
ATOM 787 N N . ILE A 1 107 ? -3.134 -3.964 3.041 1.00 97.00 107 ILE A N 1
ATOM 788 C CA . ILE A 1 107 ? -4.054 -3.363 4.015 1.00 97.00 107 ILE A CA 1
ATOM 789 C C . ILE A 1 107 ? -4.426 -4.431 5.036 1.00 97.00 107 ILE A C 1
ATOM 791 O O . ILE A 1 107 ? -4.803 -5.542 4.654 1.00 97.00 107 ILE A O 1
ATOM 795 N N . ARG A 1 108 ? -4.327 -4.107 6.327 1.00 96.94 108 ARG A N 1
ATOM 796 C CA . ARG A 1 108 ? -4.806 -4.985 7.395 1.00 96.94 108 ARG A CA 1
ATOM 797 C C . ARG A 1 108 ? -6.330 -5.080 7.315 1.00 96.94 108 ARG A C 1
ATOM 799 O O . ARG A 1 108 ? -7.011 -4.073 7.490 1.00 96.94 108 ARG A O 1
ATOM 806 N N . LEU A 1 109 ? -6.843 -6.282 7.053 1.00 89.62 109 LEU A N 1
ATO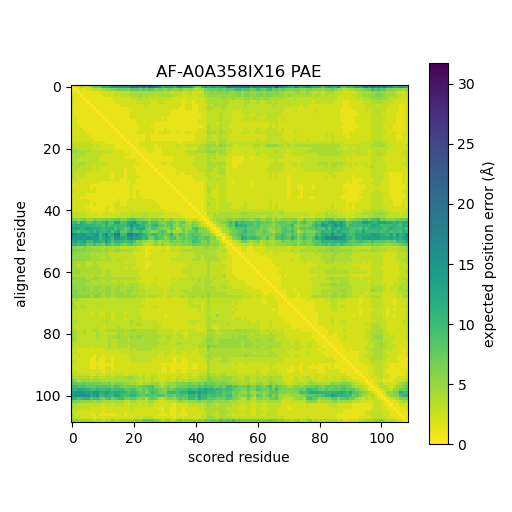M 807 C CA . LEU A 1 109 ? -8.266 -6.607 7.208 1.00 89.62 109 LEU A CA 1
ATOM 808 C C . LEU A 1 109 ? -8.624 -6.651 8.692 1.00 89.62 109 LEU A C 1
ATOM 810 O O . LEU A 1 109 ? -7.819 -7.258 9.443 1.00 89.62 109 LEU A O 1
#

pLDDT: mean 91.98, std 6.7, range [68.38, 98.25]

Radius of gyration: 13.57 Å; Cα contacts (8 Å, |Δi|>4): 132; chains: 1; bounding box: 34×25×34 Å

Sequence (109 aa):
MTELELRVAATEATFARFHGLLLVLGKTDCARMVAFHLKQLGFKASLLKAGSYSTPVGARRALRAMGASSLSEIMDRHFPRIAPAEARTGDVLCGPSDDGMGDAMAIRL

Mean predicted aligned error: 3.38 Å

Foldseek 3Di:
DDPQVLLVVLLVVLCVVQPPDDDWPQPRAQLVSLLSSVVSVVHDSVLSCLDGDGDLVRSCVSCVVVVHRAPVRSCVVPDDDDDPVPDDRNDKDWDADPVRSGIGIDGDD